Protein AF-A0A7J4CR00-F1 (afdb_monomer_lite)

Sequence (91 aa):
MKSTIPLLNQVPSLSILFMSPVGLMEVAAYSIAMSRSYILIHKLIKKMPIRPDIRAICIEVVILVVLLLAGGFLEYFLIESMSGFDSGMID

Radius of gyration: 19.85 Å; chains: 1; bounding box: 50×22×58 Å

Secondary structure (DSSP, 8-state):
-----TTTTTS-HHHHHHHSHHHHHHHHHHHHHHTTHHHHHHHHHHT---HHHHHHHHHHHHHHHHHHHHHHHHHHHHHHHHHHHHTTS--

pLDDT: mean 74.24, std 14.81, range [35.94, 94.06]

Foldseek 3Di:
DPPPPVVVV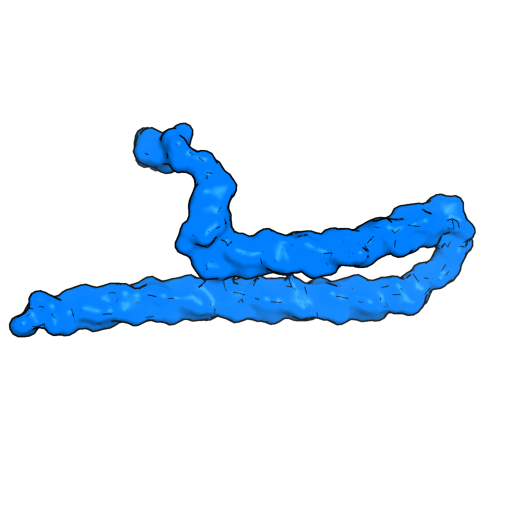VDPPVNVLVVALLSVLLVVLVVLLVVCPVVVVVCVVVVDDCVVVVVVNVVSVVVSVVSNVVSVVVRVVVVVVVVVVVVVVPD

Structure (mmCIF, N/CA/C/O backbone):
data_AF-A0A7J4CR00-F1
#
_entry.id   AF-A0A7J4CR00-F1
#
loop_
_atom_site.group_PDB
_atom_site.id
_atom_site.type_symbol
_atom_site.label_atom_id
_atom_site.label_alt_id
_atom_site.label_comp_id
_atom_site.label_asym_id
_atom_site.label_entity_id
_atom_site.label_seq_id
_atom_site.pdbx_PDB_ins_code
_atom_site.Cartn_x
_atom_site.Cartn_y
_atom_site.Cartn_z
_atom_site.occupancy
_atom_site.B_iso_or_equiv
_atom_site.auth_seq_id
_atom_site.auth_comp_id
_atom_site.auth_asym_id
_atom_site.auth_atom_id
_atom_site.pdbx_PDB_model_num
ATOM 1 N N . MET A 1 1 ? 26.179 -16.374 3.423 1.00 35.94 1 MET A N 1
ATOM 2 C CA . MET A 1 1 ? 26.781 -15.074 3.794 1.00 35.94 1 MET A CA 1
ATOM 3 C C . MET A 1 1 ? 26.209 -14.012 2.870 1.00 35.94 1 MET A C 1
ATOM 5 O O . MET A 1 1 ? 26.518 -14.023 1.688 1.00 35.94 1 MET A O 1
ATOM 9 N N . LYS A 1 2 ? 25.287 -13.180 3.373 1.00 44.00 2 LYS A N 1
ATOM 10 C CA . LYS A 1 2 ? 24.664 -12.089 2.613 1.00 44.00 2 LYS A CA 1
ATOM 11 C C . LYS A 1 2 ? 25.731 -11.010 2.430 1.00 44.00 2 LYS A C 1
ATOM 13 O O . LYS A 1 2 ? 26.091 -10.345 3.393 1.00 44.00 2 LYS A O 1
ATOM 18 N N . SER A 1 3 ? 26.297 -10.936 1.229 1.00 42.22 3 SER A N 1
ATOM 19 C CA . SER A 1 3 ? 27.170 -9.845 0.802 1.00 42.22 3 SER A CA 1
ATOM 20 C C . SER A 1 3 ? 26.343 -8.560 0.836 1.00 42.22 3 SER A C 1
ATOM 22 O O . SER A 1 3 ? 25.621 -8.235 -0.105 1.00 42.22 3 SER A O 1
ATOM 24 N N . THR A 1 4 ? 26.342 -7.888 1.986 1.00 47.47 4 THR A N 1
ATOM 25 C CA . THR A 1 4 ? 25.837 -6.527 2.107 1.00 47.47 4 THR A CA 1
ATOM 26 C C . THR A 1 4 ? 26.796 -5.664 1.310 1.00 47.47 4 THR A C 1
ATOM 28 O O . THR A 1 4 ? 27.878 -5.329 1.785 1.00 47.47 4 THR A O 1
ATOM 31 N N . ILE A 1 5 ? 26.413 -5.353 0.073 1.00 59.47 5 ILE A N 1
ATOM 32 C CA . ILE A 1 5 ? 26.983 -4.254 -0.703 1.00 59.47 5 ILE A CA 1
ATOM 33 C C . ILE A 1 5 ? 27.168 -3.054 0.244 1.00 59.47 5 ILE A C 1
ATOM 35 O O . ILE A 1 5 ? 26.176 -2.550 0.775 1.00 59.47 5 ILE A O 1
ATOM 39 N N . PRO A 1 6 ? 28.408 -2.607 0.512 1.00 55.06 6 PRO A N 1
ATOM 40 C CA . PRO A 1 6 ? 28.692 -1.602 1.539 1.00 55.06 6 PRO A CA 1
ATOM 41 C C . PRO A 1 6 ? 28.026 -0.242 1.268 1.00 55.06 6 PRO A C 1
ATOM 43 O O . PRO A 1 6 ? 27.944 0.578 2.178 1.00 55.06 6 PRO A O 1
ATOM 46 N N . LEU A 1 7 ? 27.488 -0.030 0.058 1.00 56.84 7 LEU A N 1
ATOM 47 C CA . LEU A 1 7 ? 26.634 1.107 -0.292 1.00 56.84 7 LEU A CA 1
ATOM 48 C C . LEU A 1 7 ? 25.232 1.037 0.342 1.00 56.84 7 LEU A C 1
ATOM 50 O O . LEU A 1 7 ? 24.710 2.065 0.756 1.00 56.84 7 LEU A O 1
ATOM 54 N N . LEU A 1 8 ? 24.621 -0.145 0.481 1.00 54.88 8 LEU A N 1
ATOM 55 C CA . LEU A 1 8 ? 23.252 -0.277 1.012 1.00 54.88 8 LEU A CA 1
ATOM 56 C C . LEU A 1 8 ? 23.187 -0.125 2.540 1.00 54.88 8 LEU A C 1
ATOM 58 O O . LEU A 1 8 ? 22.120 0.110 3.090 1.00 54.88 8 LEU A O 1
ATOM 62 N N . ASN A 1 9 ? 24.327 -0.241 3.228 1.00 57.00 9 ASN A N 1
ATOM 63 C CA . ASN A 1 9 ? 24.429 -0.003 4.670 1.00 57.00 9 ASN A CA 1
ATOM 64 C C . ASN A 1 9 ? 24.491 1.497 5.025 1.00 57.00 9 ASN A C 1
ATOM 66 O O . ASN A 1 9 ? 24.398 1.856 6.194 1.00 57.00 9 ASN A O 1
ATOM 70 N N . GLN A 1 10 ? 24.696 2.362 4.024 1.00 61.81 10 GLN A N 1
ATOM 71 C CA . GLN A 1 10 ? 24.789 3.819 4.175 1.00 61.81 10 GLN A CA 1
ATOM 72 C C . GLN A 1 10 ? 23.515 4.534 3.717 1.00 61.81 10 GLN A C 1
ATOM 74 O O . GLN A 1 10 ? 23.283 5.681 4.090 1.00 61.81 10 GLN A O 1
ATOM 79 N N . VAL A 1 11 ? 22.688 3.862 2.910 1.00 64.56 11 VAL A N 1
ATOM 80 C CA . VAL A 1 11 ? 21.401 4.389 2.461 1.00 64.56 11 VAL A CA 1
ATOM 81 C C . VAL A 1 11 ? 20.351 4.047 3.520 1.00 64.56 11 VAL A C 1
ATOM 83 O O . VAL A 1 11 ? 20.146 2.866 3.809 1.00 64.56 11 VAL A O 1
ATOM 86 N N . PRO A 1 12 ? 19.672 5.044 4.115 1.00 74.62 12 PRO A N 1
ATOM 87 C CA . PRO A 1 12 ? 18.580 4.786 5.043 1.00 74.62 12 PRO A CA 1
ATOM 88 C C . PRO A 1 12 ? 17.519 3.909 4.369 1.00 74.62 12 PRO A C 1
ATOM 90 O O . PRO A 1 12 ? 17.101 4.203 3.252 1.00 74.62 12 PRO A O 1
ATOM 93 N N . SER A 1 13 ? 17.021 2.872 5.046 1.00 67.94 13 SER A N 1
ATOM 94 C CA . SER A 1 13 ? 15.978 1.990 4.489 1.00 67.94 13 SER A CA 1
ATOM 95 C C . SER A 1 13 ? 14.724 2.757 4.045 1.00 67.94 13 SER A C 1
ATOM 97 O O . SER A 1 13 ? 14.071 2.378 3.079 1.00 67.94 13 SER A O 1
ATOM 99 N N . LEU A 1 14 ? 14.423 3.879 4.709 1.00 71.56 14 LEU A N 1
ATOM 100 C CA . LEU A 1 14 ? 13.360 4.810 4.315 1.00 71.56 14 LEU A CA 1
ATOM 101 C C . LEU A 1 14 ? 13.583 5.416 2.926 1.00 71.56 14 LEU A C 1
ATOM 103 O O . LEU A 1 14 ? 12.627 5.615 2.187 1.00 71.56 14 LEU A O 1
ATOM 107 N N . SER A 1 15 ? 14.827 5.698 2.549 1.00 70.12 15 SER A N 1
ATOM 108 C CA . SER A 1 15 ? 15.147 6.278 1.244 1.00 70.12 15 SER A CA 1
ATOM 109 C C . SER A 1 15 ? 14.826 5.311 0.107 1.00 70.12 15 SER A C 1
ATOM 111 O O . SER A 1 15 ? 14.324 5.741 -0.923 1.00 70.12 15 SER A O 1
ATOM 113 N N . ILE A 1 16 ? 15.032 4.007 0.315 1.00 74.56 16 ILE A N 1
ATOM 114 C CA . ILE A 1 16 ? 14.650 2.959 -0.648 1.00 74.56 16 ILE A CA 1
ATOM 115 C C . ILE A 1 16 ? 13.125 2.947 -0.837 1.00 74.56 16 ILE A C 1
ATOM 117 O O . ILE A 1 16 ? 12.632 2.834 -1.956 1.00 74.56 16 ILE A O 1
ATOM 121 N N . LEU A 1 17 ? 12.391 3.153 0.258 1.00 77.94 17 LEU A N 1
ATOM 122 C CA . LEU A 1 17 ? 10.934 3.214 0.299 1.00 77.94 17 LEU A CA 1
ATOM 123 C C . LEU A 1 17 ? 10.378 4.416 -0.504 1.00 77.94 17 LEU A C 1
ATOM 125 O O . LEU A 1 17 ? 9.401 4.284 -1.230 1.00 77.94 17 LEU A O 1
ATOM 129 N N . PHE A 1 18 ? 11.018 5.586 -0.427 1.00 77.00 18 PHE A N 1
ATOM 130 C CA . PHE A 1 18 ? 10.592 6.779 -1.177 1.00 77.00 18 PHE A CA 1
ATOM 131 C C . PHE A 1 18 ? 11.085 6.829 -2.629 1.00 77.00 18 PHE A C 1
ATOM 133 O O . PHE A 1 18 ? 10.538 7.583 -3.430 1.00 77.00 18 PHE A O 1
ATOM 140 N N . MET A 1 19 ? 12.128 6.070 -2.968 1.00 80.50 19 MET A N 1
ATOM 141 C CA . MET A 1 19 ? 12.737 6.076 -4.302 1.00 80.50 19 MET A CA 1
ATOM 142 C C . MET A 1 19 ? 12.035 5.122 -5.279 1.00 80.50 19 MET A C 1
ATOM 144 O O . MET A 1 19 ? 12.107 5.329 -6.488 1.00 80.50 19 MET A O 1
ATOM 148 N N . SER A 1 20 ? 11.350 4.096 -4.766 1.00 85.81 20 SER A N 1
ATOM 149 C CA . SER A 1 20 ? 10.601 3.122 -5.564 1.00 85.81 20 SER A CA 1
ATOM 150 C C . SER A 1 20 ? 9.106 3.487 -5.652 1.00 85.81 20 SER A C 1
ATOM 152 O O . SER A 1 20 ? 8.498 3.846 -4.636 1.00 85.81 20 SER A O 1
ATOM 154 N N . PRO A 1 21 ? 8.473 3.332 -6.834 1.00 85.56 21 PRO A N 1
ATOM 155 C CA . PRO A 1 21 ? 7.024 3.450 -6.982 1.00 85.56 21 PRO A CA 1
ATOM 156 C C . PRO A 1 21 ? 6.228 2.504 -6.066 1.00 85.56 21 PRO A C 1
ATOM 158 O O . PRO A 1 21 ? 5.243 2.937 -5.465 1.00 85.56 21 PRO A O 1
ATOM 161 N N . VAL A 1 22 ? 6.659 1.243 -5.904 1.00 90.81 22 VAL A N 1
ATOM 162 C CA . VAL A 1 22 ? 6.028 0.291 -4.964 1.00 90.81 22 VAL A CA 1
ATOM 163 C C . VAL A 1 22 ? 6.157 0.783 -3.542 1.00 90.81 22 VAL A C 1
ATOM 165 O O . VAL A 1 22 ? 5.181 0.758 -2.795 1.00 90.81 22 VAL A O 1
ATOM 168 N N . GLY A 1 23 ? 7.342 1.264 -3.182 1.00 89.00 23 GLY A N 1
ATOM 169 C CA . GLY A 1 23 ? 7.583 1.756 -1.844 1.00 89.00 23 GLY A CA 1
ATOM 170 C C . GLY A 1 23 ? 6.634 2.904 -1.470 1.00 89.00 23 GLY A C 1
ATOM 171 O O . GLY A 1 23 ? 5.929 2.837 -0.462 1.00 89.00 23 GLY A O 1
ATOM 172 N N . LEU A 1 24 ? 6.515 3.928 -2.316 1.00 89.69 24 LEU A N 1
ATOM 173 C CA . LEU A 1 24 ? 5.575 5.030 -2.082 1.00 89.69 24 LEU A CA 1
ATOM 174 C C . LEU A 1 24 ? 4.129 4.544 -1.906 1.00 89.69 24 LEU A C 1
ATOM 176 O O . LEU A 1 24 ? 3.402 5.028 -1.032 1.00 89.69 24 LEU A O 1
ATOM 180 N N . MET A 1 25 ? 3.716 3.566 -2.711 1.00 91.62 25 MET A N 1
ATOM 181 C CA . MET A 1 25 ? 2.378 2.987 -2.634 1.00 91.62 25 MET A CA 1
ATOM 182 C C . MET A 1 25 ? 2.180 2.131 -1.379 1.00 91.62 25 MET A C 1
ATOM 184 O O . MET A 1 25 ? 1.079 2.113 -0.837 1.00 91.62 25 MET A O 1
ATOM 188 N N . GLU A 1 26 ? 3.227 1.502 -0.849 1.00 87.88 26 GLU A N 1
ATOM 189 C CA . GLU A 1 26 ? 3.190 0.785 0.428 1.00 87.88 26 GLU A CA 1
ATOM 190 C C . GLU A 1 26 ? 2.964 1.735 1.616 1.00 87.88 26 GLU A C 1
ATOM 192 O O . GLU A 1 26 ? 2.125 1.458 2.475 1.00 87.88 26 GLU A O 1
ATOM 197 N N . VAL A 1 27 ? 3.613 2.907 1.637 1.00 90.25 27 VAL A N 1
ATOM 198 C CA . VAL A 1 27 ? 3.354 3.938 2.667 1.00 90.25 27 VAL A CA 1
ATOM 199 C C . VAL A 1 27 ? 1.930 4.473 2.561 1.00 90.25 27 VAL A C 1
ATOM 201 O O . VAL A 1 27 ? 1.259 4.672 3.578 1.00 90.25 27 VAL A O 1
ATOM 204 N N . ALA A 1 28 ? 1.448 4.697 1.337 1.00 89.62 28 ALA A N 1
ATOM 205 C CA . ALA A 1 28 ? 0.077 5.130 1.093 1.00 89.62 28 ALA A CA 1
ATOM 206 C C . ALA A 1 28 ? -0.932 4.070 1.562 1.00 89.62 28 ALA A C 1
ATOM 208 O O . ALA A 1 28 ? -1.886 4.402 2.266 1.00 89.62 28 ALA A O 1
ATOM 209 N N . ALA A 1 29 ? -0.681 2.794 1.260 1.00 90.69 29 ALA A N 1
ATOM 210 C CA . ALA A 1 29 ? -1.465 1.665 1.744 1.00 90.69 29 ALA A CA 1
ATOM 211 C C . ALA A 1 29 ? -1.499 1.638 3.284 1.00 90.69 29 ALA A C 1
ATOM 213 O O . ALA A 1 29 ? -2.572 1.641 3.887 1.00 90.69 29 ALA A O 1
ATOM 214 N N . TYR A 1 30 ? -0.344 1.717 3.943 1.00 87.75 30 TYR A N 1
ATOM 215 C CA . TYR A 1 30 ? -0.273 1.770 5.406 1.00 87.75 30 TYR A CA 1
ATOM 216 C C . TYR A 1 30 ? -1.034 2.960 5.999 1.00 87.75 30 TYR A C 1
ATOM 218 O O . TYR A 1 30 ? -1.717 2.820 7.014 1.00 87.75 30 TYR A O 1
ATOM 226 N N . SER A 1 31 ? -0.963 4.119 5.347 1.00 88.38 31 SER A N 1
ATOM 227 C CA . SER A 1 31 ? -1.667 5.331 5.773 1.00 88.38 31 SER A CA 1
ATOM 228 C C . SER A 1 31 ? -3.187 5.177 5.666 1.00 88.38 31 SER A C 1
ATOM 230 O O . SER A 1 31 ? -3.914 5.561 6.584 1.00 88.38 31 SER A O 1
ATOM 232 N N . ILE A 1 32 ? -3.674 4.561 4.582 1.00 86.12 32 ILE A N 1
ATOM 233 C CA . ILE A 1 32 ? -5.095 4.240 4.391 1.00 86.12 32 ILE A CA 1
ATOM 234 C C . ILE A 1 32 ? -5.553 3.233 5.451 1.00 86.12 32 ILE A C 1
ATOM 236 O O . ILE A 1 32 ? -6.561 3.469 6.111 1.00 86.12 32 ILE A O 1
ATOM 240 N N . ALA A 1 33 ? -4.782 2.167 5.681 1.00 83.88 33 ALA A N 1
ATOM 241 C CA . ALA A 1 33 ? -5.090 1.151 6.687 1.00 83.88 33 ALA A CA 1
ATOM 242 C C . ALA A 1 33 ? -5.141 1.730 8.114 1.00 83.88 33 ALA A C 1
ATOM 244 O O . ALA A 1 33 ? -5.955 1.323 8.941 1.00 83.88 33 ALA A O 1
ATOM 245 N N . MET A 1 34 ? -4.276 2.703 8.418 1.00 78.25 34 MET A N 1
ATOM 246 C CA . MET A 1 34 ? -4.216 3.337 9.735 1.00 78.25 34 MET A CA 1
ATOM 247 C C . MET A 1 34 ? -5.338 4.364 9.957 1.00 78.25 34 MET A C 1
ATOM 249 O O . MET A 1 34 ? -5.684 4.643 11.109 1.00 78.25 34 MET A O 1
ATOM 253 N N . SER A 1 35 ? -5.953 4.876 8.883 1.00 73.19 35 SER A N 1
ATOM 254 C CA . SER A 1 35 ? -6.985 5.926 8.905 1.00 73.19 35 SER A CA 1
ATOM 255 C C . SER A 1 35 ? -8.169 5.614 9.836 1.00 73.19 35 SER A C 1
ATOM 257 O O . SER A 1 35 ? -8.709 6.520 10.475 1.00 73.19 35 SER A O 1
ATOM 259 N N . ARG A 1 36 ? -8.544 4.333 10.001 1.00 67.44 36 ARG A N 1
ATOM 260 C CA . ARG A 1 36 ? -9.656 3.904 10.876 1.00 67.44 36 ARG A CA 1
ATOM 261 C C . ARG A 1 36 ? -9.273 3.123 12.134 1.00 67.44 36 ARG A C 1
ATOM 263 O O . ARG A 1 36 ? -10.173 2.742 12.892 1.00 67.44 36 ARG A O 1
ATOM 270 N N . SER A 1 37 ? -7.983 2.979 12.452 1.00 62.34 37 SER A N 1
ATOM 271 C CA . SER A 1 37 ? -7.521 2.270 13.663 1.00 62.34 37 SER A CA 1
ATOM 272 C C . SER A 1 37 ? -8.139 2.799 14.972 1.00 62.34 37 SER A C 1
ATOM 274 O O . SER A 1 37 ? -8.287 2.053 15.942 1.00 62.34 37 SER A O 1
ATOM 276 N N . TYR A 1 38 ? -8.578 4.063 15.006 1.00 60.88 38 TYR A N 1
ATOM 277 C CA . TYR A 1 38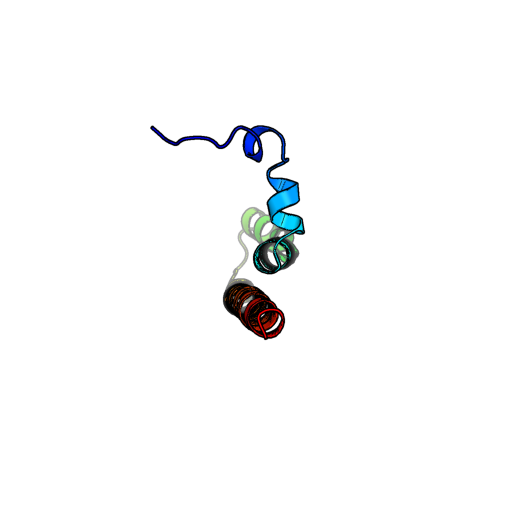 ? -9.138 4.700 16.203 1.00 60.88 38 TYR A CA 1
ATOM 278 C C . TYR A 1 38 ? -10.537 4.183 16.602 1.00 60.88 38 TYR A C 1
ATOM 280 O O . TYR A 1 38 ? -10.844 4.037 17.788 1.00 60.88 38 TYR A O 1
ATOM 288 N N . ILE A 1 39 ? -11.393 3.853 15.627 1.00 61.91 39 ILE A N 1
ATOM 289 C CA . ILE A 1 39 ? -12.775 3.396 15.882 1.00 61.91 39 ILE A CA 1
ATOM 290 C C . ILE A 1 39 ? -12.780 1.959 16.424 1.00 61.91 39 ILE A C 1
ATOM 292 O O . ILE A 1 39 ? -13.619 1.613 17.262 1.00 61.91 39 ILE A O 1
ATOM 296 N N . LEU A 1 40 ? -11.808 1.146 15.999 1.00 60.59 40 LEU A N 1
ATOM 297 C CA . LEU A 1 40 ? -11.629 -0.234 16.447 1.00 60.59 40 LEU A CA 1
ATOM 298 C C . LEU A 1 40 ? -11.258 -0.298 17.938 1.00 60.59 40 LEU A C 1
ATOM 300 O O . LEU A 1 40 ? -11.893 -1.028 18.697 1.00 60.59 40 LEU A O 1
ATOM 304 N N . ILE A 1 41 ? -10.294 0.521 18.375 1.00 62.69 41 ILE A N 1
ATOM 305 C CA . ILE A 1 41 ? -9.852 0.604 19.779 1.00 62.69 41 ILE A CA 1
ATOM 306 C C . ILE A 1 41 ? -10.976 1.131 20.680 1.00 62.69 41 ILE A C 1
ATOM 308 O O . ILE A 1 41 ? -11.248 0.554 21.735 1.00 62.69 41 ILE A O 1
ATOM 312 N N . HIS A 1 42 ? -11.691 2.175 20.245 1.00 62.41 42 HIS A N 1
ATOM 313 C CA . HIS A 1 42 ? -12.809 2.729 21.012 1.00 62.41 42 HIS A CA 1
ATOM 314 C C . HIS A 1 42 ? -13.947 1.707 21.206 1.00 62.41 42 HIS A C 1
ATOM 316 O O . HIS A 1 42 ? -14.523 1.611 22.291 1.00 62.41 42 HIS A O 1
ATOM 322 N N . LYS A 1 43 ? -14.258 0.899 20.181 1.00 58.25 43 LYS A N 1
ATOM 323 C CA . LYS A 1 43 ? -15.296 -0.146 20.256 1.00 58.25 43 LYS A CA 1
ATOM 324 C C . LYS A 1 43 ? -14.846 -1.401 21.008 1.00 58.25 43 LYS A C 1
ATOM 326 O O . LYS A 1 43 ? -15.691 -2.029 21.648 1.00 58.25 43 LYS A O 1
ATOM 331 N N . LEU A 1 44 ? -13.548 -1.723 20.997 1.00 60.72 44 LEU A N 1
ATOM 332 C CA . LEU A 1 44 ? -12.957 -2.802 21.798 1.00 60.72 44 LEU A CA 1
ATOM 333 C C . LEU A 1 44 ? -13.086 -2.512 23.301 1.00 60.72 44 LEU A C 1
ATOM 335 O O . LEU A 1 44 ? -13.499 -3.387 24.059 1.00 60.72 44 LEU A O 1
ATOM 339 N N . ILE A 1 45 ? -12.830 -1.265 23.714 1.00 63.22 45 ILE A N 1
ATOM 340 C CA . ILE A 1 45 ? -12.993 -0.825 25.110 1.00 63.22 45 ILE A CA 1
ATOM 341 C C . ILE A 1 45 ? -14.476 -0.841 25.532 1.00 63.22 45 ILE A C 1
ATOM 343 O O . ILE A 1 45 ? -14.788 -1.148 26.681 1.00 63.22 45 ILE A O 1
ATOM 347 N N . LYS A 1 46 ? -15.409 -0.553 24.612 1.00 65.62 46 LYS A N 1
ATOM 348 C CA . LYS A 1 46 ? -16.842 -0.371 24.921 1.00 65.62 46 LYS A CA 1
ATOM 349 C C . LYS A 1 46 ? -17.737 -1.605 24.687 1.00 65.62 46 LYS A C 1
ATOM 351 O O . LYS A 1 46 ? -18.941 -1.500 24.901 1.00 65.62 46 LYS A O 1
ATOM 356 N N . LYS A 1 47 ? -17.191 -2.759 24.258 1.00 55.97 47 LYS A N 1
ATOM 357 C CA . LYS A 1 47 ? -17.930 -4.028 24.005 1.00 55.97 47 LYS A CA 1
ATOM 358 C C . LYS A 1 47 ? -19.215 -3.852 23.158 1.00 55.97 47 LYS A C 1
A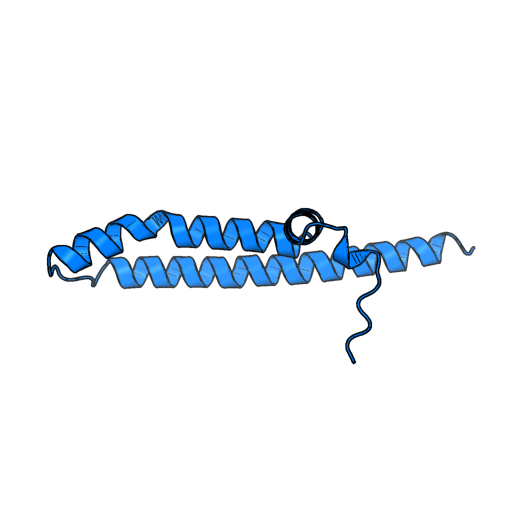TOM 360 O O . LYS A 1 47 ? -20.261 -4.422 23.455 1.00 55.97 47 LYS A O 1
ATOM 365 N N . MET A 1 48 ? -19.155 -3.061 22.085 1.00 58.81 48 MET A N 1
ATOM 366 C CA . MET A 1 48 ? -20.300 -2.819 21.185 1.00 58.81 48 MET A CA 1
ATOM 367 C C . MET A 1 48 ? -20.240 -3.692 19.915 1.00 58.81 48 MET A C 1
ATOM 369 O O . MET A 1 48 ? -19.145 -4.075 19.501 1.00 58.81 48 MET A O 1
ATOM 373 N N . PRO A 1 49 ? -21.380 -4.014 19.262 1.00 55.72 49 PRO A N 1
ATOM 374 C CA . PRO A 1 49 ? -21.393 -4.870 18.075 1.00 55.72 49 PRO A CA 1
ATOM 375 C C . PRO A 1 49 ? -20.630 -4.237 16.897 1.00 55.72 49 PRO A C 1
ATOM 377 O O . PRO A 1 49 ? -21.013 -3.206 16.351 1.00 55.72 49 PRO A O 1
ATOM 380 N N . ILE A 1 50 ? -19.563 -4.921 16.477 1.00 58.12 50 ILE A N 1
ATOM 381 C CA . ILE A 1 50 ? -18.524 -4.495 15.513 1.00 58.12 50 ILE A CA 1
ATOM 382 C C . ILE A 1 50 ? -18.917 -4.806 14.049 1.00 58.12 50 ILE A C 1
ATOM 384 O O . ILE A 1 50 ? -18.123 -4.715 13.115 1.00 58.12 50 ILE A O 1
ATOM 388 N N . ARG A 1 51 ? -20.173 -5.211 13.821 1.00 61.75 51 ARG A N 1
ATOM 389 C CA . ARG A 1 51 ? -20.667 -5.701 12.522 1.00 61.75 51 ARG A CA 1
ATOM 390 C C . ARG A 1 51 ? -20.491 -4.729 11.339 1.00 61.75 51 ARG A C 1
ATOM 392 O O . ARG A 1 51 ? -20.224 -5.220 10.242 1.00 61.75 51 ARG A O 1
ATOM 399 N N . PRO A 1 52 ? -20.658 -3.399 11.483 1.00 65.56 52 PRO A N 1
ATOM 400 C CA . PRO A 1 52 ? -20.458 -2.488 10.358 1.00 65.56 52 PRO A CA 1
ATOM 401 C C . PRO A 1 52 ? -18.977 -2.198 10.062 1.00 65.56 52 PRO A C 1
ATOM 403 O O . PRO A 1 52 ? -18.648 -1.955 8.905 1.00 65.56 52 PRO A O 1
ATOM 406 N N . ASP A 1 53 ? -18.077 -2.273 11.048 1.00 70.19 53 ASP A N 1
ATOM 407 C CA . ASP A 1 53 ? -16.656 -1.950 10.836 1.00 70.19 53 ASP A CA 1
ATOM 408 C C . ASP A 1 53 ? -15.920 -3.036 10.053 1.00 70.19 53 ASP A C 1
ATOM 410 O O . ASP A 1 53 ? -15.095 -2.711 9.209 1.00 70.19 53 ASP A O 1
ATOM 414 N N . ILE A 1 54 ? -16.269 -4.314 10.247 1.00 73.50 54 ILE A N 1
ATOM 415 C CA . ILE A 1 54 ? -15.665 -5.425 9.489 1.00 73.50 54 ILE A CA 1
ATOM 416 C C . ILE A 1 54 ? -15.850 -5.242 7.978 1.00 73.50 54 ILE A C 1
ATOM 418 O O . ILE A 1 54 ? -14.933 -5.520 7.212 1.00 73.50 54 ILE A O 1
ATOM 422 N N . ARG A 1 55 ? -17.011 -4.737 7.534 1.00 78.75 55 ARG A N 1
ATOM 423 C CA . ARG A 1 55 ? -17.252 -4.462 6.108 1.00 78.75 55 ARG A CA 1
ATOM 424 C C . ARG A 1 55 ? -16.356 -3.345 5.583 1.00 78.75 55 ARG A C 1
ATOM 426 O O . ARG A 1 55 ? -15.814 -3.484 4.495 1.00 78.75 55 ARG A O 1
ATOM 433 N N . ALA A 1 56 ? -16.178 -2.279 6.361 1.00 78.62 56 ALA A N 1
ATOM 434 C CA . ALA A 1 56 ? -15.282 -1.186 5.996 1.00 78.62 56 ALA A CA 1
ATOM 435 C C . ALA A 1 56 ? -13.819 -1.654 5.926 1.00 78.62 56 ALA A C 1
ATOM 437 O O . ALA A 1 56 ? -13.153 -1.379 4.937 1.00 78.62 56 ALA A O 1
ATOM 438 N N . ILE A 1 57 ? -13.361 -2.442 6.905 1.00 81.69 57 ILE A N 1
ATOM 439 C CA . ILE A 1 57 ? -12.008 -3.026 6.921 1.00 81.69 57 ILE A CA 1
ATOM 440 C C . ILE A 1 57 ? -11.799 -3.936 5.710 1.00 81.69 57 ILE A C 1
ATOM 442 O O . ILE A 1 57 ? -10.750 -3.899 5.080 1.00 81.69 57 ILE A O 1
ATOM 446 N N . CYS A 1 58 ? -12.800 -4.741 5.350 1.00 84.44 58 CYS A N 1
ATOM 447 C CA . CYS A 1 58 ? -12.715 -5.612 4.182 1.00 84.44 58 CYS A CA 1
ATOM 448 C C . CYS A 1 58 ? -12.550 -4.799 2.885 1.00 84.44 58 CYS A C 1
ATOM 450 O O . CYS A 1 58 ? -11.722 -5.147 2.050 1.00 84.44 58 CYS A O 1
ATOM 452 N N . ILE A 1 59 ? -13.273 -3.680 2.749 1.00 85.81 59 ILE A N 1
ATOM 453 C CA . ILE A 1 59 ? -13.120 -2.757 1.613 1.00 85.81 59 ILE A CA 1
ATOM 454 C C . ILE A 1 59 ? -11.738 -2.093 1.627 1.00 85.81 59 ILE A C 1
ATOM 456 O O . ILE A 1 59 ? -11.091 -2.049 0.585 1.00 85.81 59 ILE A O 1
ATOM 460 N N . GLU A 1 60 ? -11.265 -1.619 2.784 1.00 86.19 60 GLU A N 1
ATOM 461 C CA . GLU A 1 60 ? -9.917 -1.055 2.920 1.00 86.19 60 GLU A CA 1
ATOM 462 C C . GLU A 1 60 ? -8.866 -2.073 2.475 1.00 86.19 60 GLU A C 1
ATOM 464 O O . GLU A 1 60 ? -8.103 -1.769 1.570 1.00 86.19 60 GLU A O 1
ATOM 469 N N . VAL A 1 61 ? -8.886 -3.308 2.990 1.00 88.31 61 VAL A N 1
ATOM 470 C CA . VAL A 1 61 ? -7.938 -4.370 2.603 1.00 88.31 61 VAL A CA 1
ATOM 471 C C . VAL A 1 61 ? -7.965 -4.648 1.100 1.00 88.31 61 VAL A C 1
ATOM 473 O O . VAL A 1 61 ? -6.906 -4.800 0.495 1.00 88.31 61 VAL A O 1
ATOM 476 N N . VAL A 1 62 ? -9.144 -4.671 0.473 1.00 91.81 62 VAL A N 1
ATOM 477 C CA . VAL A 1 62 ? -9.251 -4.822 -0.987 1.00 91.81 62 VAL A CA 1
ATOM 478 C C . VAL A 1 62 ? -8.567 -3.659 -1.710 1.00 91.81 62 VAL A C 1
ATOM 480 O O . VAL A 1 62 ? -7.805 -3.895 -2.646 1.00 91.81 62 VAL A O 1
ATOM 483 N N . ILE A 1 63 ? -8.776 -2.420 -1.255 1.00 90.38 63 ILE A N 1
ATOM 484 C CA . ILE A 1 63 ? -8.100 -1.239 -1.809 1.00 90.38 63 ILE A CA 1
ATOM 485 C C . ILE A 1 63 ? -6.581 -1.360 -1.638 1.00 90.38 63 ILE A C 1
ATOM 487 O O . ILE A 1 63 ? -5.859 -1.093 -2.592 1.00 90.38 63 ILE A O 1
ATOM 491 N N . LEU A 1 64 ? -6.088 -1.810 -0.478 1.00 91.69 64 LEU A N 1
ATOM 492 C CA . LEU A 1 64 ? -4.651 -2.004 -0.231 1.00 91.69 64 LEU A CA 1
ATOM 493 C C . LEU A 1 64 ? -4.035 -3.009 -1.205 1.00 91.69 64 LEU A C 1
ATOM 495 O O . LEU A 1 64 ? -2.984 -2.741 -1.777 1.00 91.69 64 LEU A O 1
ATOM 499 N N . VAL A 1 65 ? -4.697 -4.150 -1.414 1.00 92.69 65 VAL A N 1
ATOM 500 C CA . VAL A 1 65 ? -4.220 -5.194 -2.331 1.00 92.69 65 VAL A CA 1
ATOM 501 C C . VAL A 1 65 ? -4.166 -4.669 -3.763 1.00 92.69 65 VAL A C 1
ATOM 503 O O . VAL A 1 65 ? -3.164 -4.861 -4.446 1.00 92.69 65 VAL A O 1
ATOM 506 N N . VAL A 1 66 ? -5.210 -3.967 -4.211 1.00 94.06 66 VAL A N 1
ATOM 507 C CA . VAL A 1 66 ? -5.242 -3.363 -5.551 1.00 94.06 66 VAL A CA 1
ATOM 508 C C . VAL A 1 66 ? -4.157 -2.296 -5.700 1.00 94.06 66 VAL A C 1
ATOM 510 O O . VAL A 1 66 ? -3.479 -2.263 -6.725 1.00 94.06 66 VAL A O 1
ATOM 513 N N . LEU A 1 67 ? -3.955 -1.457 -4.680 1.00 92.12 67 LEU A N 1
ATOM 514 C CA . LEU A 1 67 ? -2.923 -0.424 -4.678 1.00 92.12 67 LEU A CA 1
ATOM 515 C C . LEU A 1 67 ? -1.529 -1.063 -4.786 1.00 92.12 67 LEU A C 1
ATOM 517 O O . LEU A 1 67 ? -0.775 -0.727 -5.689 1.00 92.12 67 LEU A O 1
ATOM 521 N N . LEU A 1 68 ? -1.202 -2.043 -3.942 1.00 91.25 68 LEU A N 1
ATOM 522 C CA . LEU A 1 68 ? 0.102 -2.715 -3.979 1.00 91.25 68 LEU A CA 1
ATOM 523 C C . LEU A 1 68 ? 0.354 -3.442 -5.308 1.00 91.25 68 LEU A C 1
ATOM 525 O O . LEU A 1 68 ? 1.458 -3.364 -5.845 1.00 91.25 68 LEU A O 1
ATOM 529 N N . LEU A 1 69 ? -0.666 -4.093 -5.879 1.00 93.06 69 LEU A N 1
ATOM 530 C CA . LEU A 1 69 ? -0.561 -4.712 -7.205 1.00 93.06 69 LEU A CA 1
ATOM 531 C C . LEU A 1 69 ? -0.302 -3.678 -8.305 1.00 93.06 69 LEU A C 1
ATOM 533 O O . LEU A 1 69 ? 0.543 -3.907 -9.168 1.00 93.06 69 LEU A O 1
ATOM 537 N N . ALA A 1 70 ? -0.988 -2.534 -8.264 1.00 93.19 70 ALA A N 1
ATOM 538 C CA . ALA A 1 70 ? -0.749 -1.443 -9.203 1.00 93.19 70 ALA A CA 1
ATOM 539 C C . ALA A 1 70 ? 0.671 -0.870 -9.062 1.00 93.19 70 ALA A C 1
ATOM 541 O O . ALA A 1 70 ? 1.296 -0.556 -10.071 1.00 93.19 70 ALA A O 1
ATOM 542 N N . GLY A 1 71 ? 1.209 -0.802 -7.841 1.00 90.31 71 GLY A N 1
ATOM 543 C CA . GLY A 1 71 ? 2.598 -0.413 -7.607 1.00 90.31 71 GLY A CA 1
ATOM 544 C C . GLY A 1 71 ? 3.578 -1.392 -8.230 1.00 90.31 71 GLY A C 1
ATOM 545 O O . GLY A 1 71 ? 4.473 -0.970 -8.955 1.00 90.31 71 GLY A O 1
ATOM 546 N N . GLY A 1 72 ? 3.374 -2.695 -8.016 1.00 89.94 72 GLY A N 1
ATOM 547 C CA . GLY A 1 72 ? 4.230 -3.730 -8.602 1.00 89.94 72 GLY A CA 1
ATOM 548 C C . GLY A 1 72 ? 4.193 -3.715 -10.130 1.00 89.94 72 GLY A C 1
ATOM 549 O O . GLY A 1 72 ? 5.223 -3.852 -10.785 1.00 89.94 72 GLY A O 1
ATOM 550 N N . PHE A 1 73 ? 3.015 -3.472 -10.708 1.00 90.62 73 PHE A N 1
ATOM 551 C CA . PHE A 1 73 ? 2.872 -3.295 -12.151 1.00 90.62 73 PHE A CA 1
ATOM 552 C C . PHE A 1 73 ? 3.590 -2.035 -12.657 1.00 90.62 73 PHE A C 1
ATOM 554 O O . PHE A 1 73 ? 4.226 -2.065 -13.708 1.00 90.62 73 PHE A O 1
ATOM 561 N N . LEU A 1 74 ? 3.528 -0.935 -11.903 1.00 90.62 74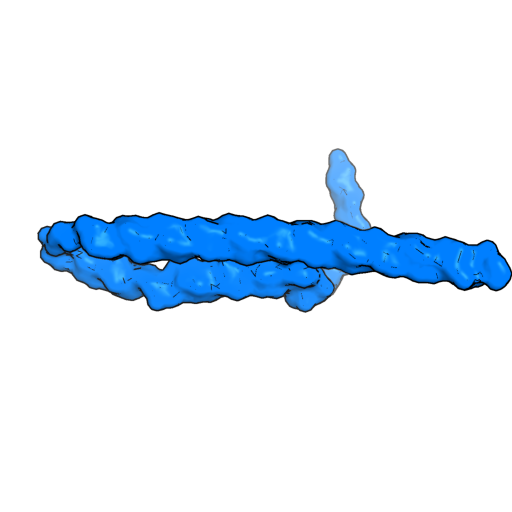 LEU A N 1
ATOM 562 C CA . LEU A 1 74 ? 4.209 0.311 -12.244 1.00 90.62 74 LEU A CA 1
ATOM 563 C C . LEU A 1 74 ? 5.735 0.171 -12.165 1.00 90.62 74 LEU A C 1
ATOM 565 O O . LEU A 1 74 ? 6.431 0.699 -13.027 1.00 90.62 74 LEU A O 1
ATOM 569 N N . GLU A 1 75 ? 6.259 -0.561 -11.180 1.00 88.31 75 GLU A N 1
ATOM 570 C CA . GLU A 1 75 ? 7.683 -0.909 -11.114 1.00 88.31 75 GLU A CA 1
ATOM 571 C C . GLU A 1 75 ? 8.121 -1.752 -12.307 1.00 88.31 75 GLU A C 1
ATOM 573 O O . GLU A 1 75 ? 9.133 -1.441 -12.934 1.00 88.31 75 GLU A O 1
ATOM 578 N N . TYR A 1 76 ? 7.343 -2.783 -12.648 1.00 89.38 76 TYR A N 1
ATOM 579 C CA . TYR A 1 76 ? 7.610 -3.604 -13.824 1.00 89.38 76 TYR A CA 1
ATOM 580 C C . TYR A 1 76 ? 7.661 -2.741 -15.092 1.00 89.38 76 TYR A C 1
ATOM 582 O O . TYR A 1 76 ? 8.627 -2.803 -15.849 1.00 89.38 76 TYR A O 1
ATOM 590 N N . PHE A 1 77 ? 6.664 -1.872 -15.282 1.00 88.62 77 PHE A N 1
ATOM 591 C CA . PHE A 1 77 ? 6.605 -0.959 -16.421 1.00 88.62 77 PHE A CA 1
ATOM 592 C C . PHE A 1 77 ? 7.769 0.040 -16.445 1.00 88.62 77 PHE A C 1
ATOM 594 O O . PHE A 1 77 ? 8.301 0.331 -17.515 1.00 88.62 77 PHE A O 1
ATOM 601 N N . LEU A 1 78 ? 8.186 0.562 -15.287 1.00 87.12 78 LEU A N 1
ATOM 602 C CA . LEU A 1 78 ? 9.322 1.477 -15.174 1.00 87.12 78 LEU A CA 1
ATOM 603 C C . LEU A 1 78 ? 10.623 0.799 -15.618 1.00 87.12 78 LEU A C 1
ATOM 605 O O . LEU A 1 78 ? 11.375 1.375 -16.400 1.00 87.12 78 LEU A O 1
ATOM 609 N N . ILE A 1 79 ? 10.867 -0.422 -15.139 1.00 86.31 79 ILE A N 1
ATOM 610 C CA . ILE A 1 79 ? 12.064 -1.196 -15.481 1.00 86.31 79 ILE A CA 1
ATOM 611 C C . ILE A 1 79 ? 12.058 -1.554 -16.968 1.00 86.31 79 ILE A C 1
ATOM 613 O O . ILE A 1 79 ? 13.067 -1.348 -17.634 1.00 86.31 79 ILE A O 1
ATOM 617 N N . GLU A 1 80 ? 10.926 -2.025 -17.497 1.00 88.19 80 GLU A N 1
ATOM 618 C CA . GLU A 1 80 ? 10.765 -2.347 -18.921 1.00 88.19 80 GLU A CA 1
ATOM 619 C C . GLU A 1 80 ? 10.962 -1.112 -19.816 1.00 88.19 80 GLU A C 1
ATOM 621 O O . GLU A 1 80 ? 11.619 -1.171 -20.852 1.00 88.19 80 GLU A O 1
ATOM 626 N N . SER A 1 81 ? 10.434 0.042 -19.404 1.00 83.38 81 SER A N 1
ATOM 627 C CA . SER A 1 81 ? 10.593 1.291 -20.156 1.00 83.38 81 SER A CA 1
ATOM 628 C C . SER A 1 81 ? 12.041 1.783 -20.145 1.00 83.38 81 SER A C 1
ATOM 630 O O . SER A 1 81 ? 12.516 2.302 -21.151 1.00 83.38 81 SER A O 1
ATOM 632 N N . MET A 1 82 ? 12.759 1.616 -19.029 1.00 77.56 82 MET A N 1
ATOM 633 C CA . MET A 1 82 ? 14.179 1.969 -18.934 1.00 77.56 82 MET A CA 1
ATOM 634 C C . MET A 1 82 ? 15.071 1.004 -19.722 1.00 77.56 82 MET A C 1
ATOM 636 O O . MET A 1 82 ? 15.987 1.456 -20.403 1.00 77.56 82 MET A O 1
ATOM 640 N N . SER A 1 83 ? 14.805 -0.305 -19.673 1.00 75.00 83 SER A N 1
ATOM 641 C CA . SER A 1 83 ? 15.572 -1.300 -20.433 1.00 75.00 83 SER A CA 1
ATOM 642 C C . SER A 1 83 ? 15.322 -1.197 -21.942 1.00 75.00 83 SER A C 1
ATOM 644 O O . SER A 1 83 ? 16.255 -1.322 -22.735 1.00 75.00 83 SER A O 1
ATOM 646 N N . GLY A 1 84 ? 14.083 -0.899 -22.345 1.00 66.88 84 GLY A N 1
ATOM 647 C CA . GLY A 1 84 ? 13.728 -0.614 -23.734 1.00 66.88 84 GLY A CA 1
ATOM 648 C C . GLY A 1 84 ? 14.326 0.697 -24.255 1.00 66.88 84 GLY A C 1
ATOM 649 O O . GLY A 1 84 ? 14.707 0.767 -25.420 1.00 66.88 84 GLY A O 1
ATOM 650 N N . PHE A 1 85 ? 14.461 1.720 -23.401 1.00 60.72 85 PHE A N 1
ATOM 651 C CA . PHE A 1 85 ? 15.108 2.989 -23.752 1.00 60.72 85 PHE A CA 1
ATOM 652 C C . PHE A 1 85 ? 16.621 2.836 -23.981 1.00 60.72 85 PHE A C 1
ATOM 654 O O . PHE A 1 85 ? 17.145 3.394 -24.943 1.00 60.72 85 PHE A O 1
ATOM 661 N N . ASP A 1 86 ? 17.313 2.051 -23.148 1.00 57.75 86 ASP A N 1
ATOM 662 C CA . ASP A 1 86 ? 18.758 1.793 -23.276 1.00 57.75 86 ASP A CA 1
ATOM 663 C C . ASP A 1 86 ? 19.109 1.100 -24.607 1.00 57.75 86 ASP A C 1
ATOM 665 O O . ASP A 1 86 ? 20.079 1.463 -25.270 1.00 57.75 86 ASP A O 1
ATOM 669 N N . SER A 1 87 ? 18.246 0.192 -25.079 1.00 58.56 87 SER A N 1
ATOM 670 C CA . SER A 1 87 ? 18.426 -0.494 -26.371 1.00 58.56 87 SER A CA 1
ATOM 671 C C . SER A 1 87 ? 18.231 0.407 -27.601 1.00 58.56 87 SER A C 1
ATOM 673 O O . SER A 1 87 ? 18.610 0.009 -28.695 1.00 58.56 87 SER A O 1
ATOM 675 N N . GLY A 1 88 ? 17.661 1.609 -27.451 1.00 58.03 88 GLY A N 1
ATOM 676 C CA . GLY A 1 88 ? 17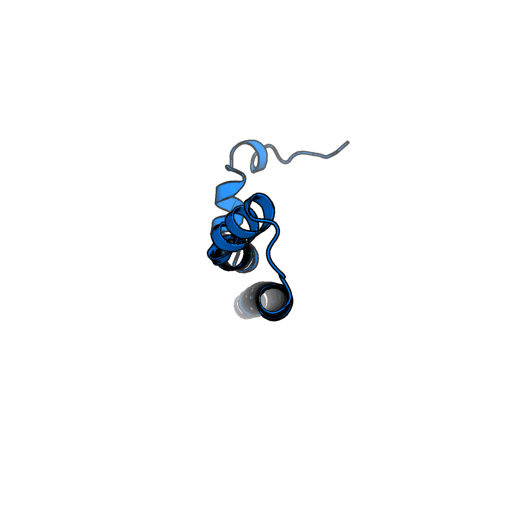.505 2.587 -28.538 1.00 58.03 88 GLY A CA 1
ATOM 677 C C . GLY A 1 88 ? 18.659 3.590 -28.670 1.00 58.03 88 GLY A C 1
ATOM 678 O O . GLY A 1 88 ? 18.629 4.421 -29.572 1.00 58.03 88 GLY A O 1
ATOM 679 N N . MET A 1 89 ? 19.650 3.550 -27.768 1.00 58.00 89 MET A N 1
ATOM 680 C CA . MET A 1 89 ? 20.871 4.378 -27.822 1.00 58.00 89 MET A CA 1
ATOM 681 C C . MET A 1 89 ? 22.109 3.610 -28.319 1.00 58.00 89 MET A C 1
ATOM 683 O O . MET A 1 89 ? 23.195 4.183 -28.414 1.00 58.00 89 MET A O 1
ATOM 687 N N . ILE A 1 90 ? 21.944 2.327 -28.638 1.00 57.62 90 ILE A N 1
ATOM 688 C CA . ILE A 1 90 ? 22.922 1.464 -29.311 1.00 57.62 90 ILE A CA 1
ATOM 689 C C . ILE A 1 90 ? 22.480 1.193 -30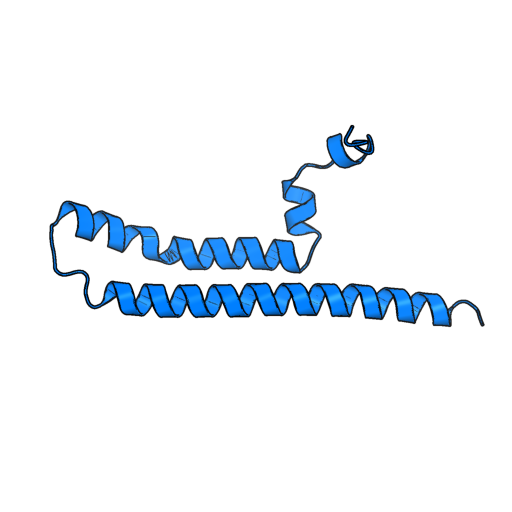.759 1.00 57.62 90 ILE A C 1
ATOM 691 O O . ILE A 1 90 ? 22.470 0.053 -31.204 1.00 57.62 90 ILE A O 1
ATOM 695 N N . ASP A 1 91 ? 22.115 2.250 -31.481 1.00 50.81 91 ASP A N 1
ATOM 696 C CA . ASP A 1 91 ? 22.088 2.320 -32.951 1.00 50.81 91 ASP A CA 1
ATOM 697 C C . ASP A 1 91 ? 22.665 3.678 -33.390 1.00 50.81 91 ASP A C 1
ATOM 699 O O . ASP A 1 91 ? 22.334 4.703 -32.742 1.00 50.81 91 ASP A O 1
#